Protein AF-A0A946SHV3-F1 (afdb_monomer)

Structure (mmCIF, N/CA/C/O backbone):
data_AF-A0A946SHV3-F1
#
_entry.id   AF-A0A946SHV3-F1
#
loop_
_atom_site.group_PDB
_atom_site.id
_atom_site.type_symbol
_atom_site.label_atom_id
_atom_site.label_alt_id
_atom_site.label_comp_id
_atom_site.label_asym_id
_atom_s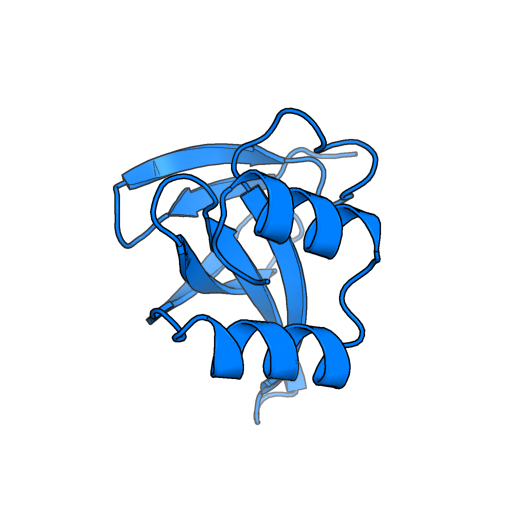ite.label_entity_id
_atom_site.label_seq_id
_atom_site.pdbx_PDB_ins_code
_atom_site.Cartn_x
_atom_site.Cartn_y
_atom_site.Cartn_z
_atom_site.occupancy
_atom_site.B_iso_or_equiv
_atom_site.auth_seq_id
_atom_site.auth_comp_id
_atom_site.auth_asym_id
_atom_site.auth_atom_id
_atom_site.pdbx_PDB_model_num
ATOM 1 N N . MET A 1 1 ? 13.963 12.464 6.882 1.00 58.88 1 MET A N 1
ATOM 2 C CA . MET A 1 1 ? 13.549 12.053 5.526 1.00 58.88 1 MET A CA 1
ATOM 3 C C . MET A 1 1 ? 12.514 13.047 5.033 1.00 58.88 1 MET A C 1
ATOM 5 O O . MET A 1 1 ? 11.847 13.647 5.866 1.00 58.88 1 MET A O 1
ATOM 9 N N . SER A 1 2 ? 12.433 13.297 3.727 1.00 73.44 2 SER A N 1
ATOM 10 C CA . SER A 1 2 ? 11.372 14.150 3.178 1.00 73.44 2 SER A CA 1
ATOM 11 C C . SER A 1 2 ? 10.062 13.367 3.171 1.00 73.44 2 SER A C 1
ATOM 13 O O . SER A 1 2 ? 10.052 12.218 2.737 1.00 73.44 2 SER A O 1
ATOM 15 N N . LEU A 1 3 ? 8.985 13.974 3.665 1.00 87.31 3 LEU A N 1
ATOM 16 C CA . LEU A 1 3 ? 7.652 13.378 3.629 1.00 87.31 3 LEU A CA 1
ATOM 17 C C . LEU A 1 3 ? 7.128 13.342 2.188 1.00 87.31 3 LEU A C 1
ATOM 19 O O . LEU A 1 3 ? 7.269 14.314 1.445 1.00 87.31 3 LEU A O 1
ATOM 23 N N . ILE A 1 4 ? 6.511 12.224 1.812 1.00 91.88 4 ILE A N 1
ATOM 24 C CA . ILE A 1 4 ? 5.862 12.016 0.517 1.00 91.88 4 ILE A CA 1
ATOM 25 C C . ILE A 1 4 ? 4.373 12.290 0.685 1.00 91.88 4 ILE A C 1
ATOM 27 O O . ILE A 1 4 ? 3.713 11.671 1.523 1.00 91.88 4 ILE A O 1
ATOM 31 N N . LYS A 1 5 ? 3.831 13.192 -0.134 1.00 92.94 5 LYS A N 1
ATOM 32 C CA . LYS A 1 5 ? 2.389 13.444 -0.187 1.00 92.94 5 LYS A CA 1
ATOM 33 C C . LYS A 1 5 ? 1.711 12.350 -0.994 1.00 92.94 5 LYS A C 1
ATOM 35 O O . LYS A 1 5 ? 2.045 12.118 -2.155 1.00 92.94 5 LYS A O 1
ATOM 40 N N . VAL A 1 6 ? 0.740 11.692 -0.378 1.00 94.69 6 VAL A N 1
ATOM 41 C CA . VAL A 1 6 ? -0.018 10.602 -0.987 1.00 94.69 6 VAL A CA 1
ATOM 42 C C . VAL A 1 6 ? -1.502 10.918 -0.981 1.00 94.69 6 VAL A C 1
ATOM 44 O O . VAL A 1 6 ? -2.003 11.580 -0.077 1.00 94.69 6 VAL A O 1
ATOM 47 N N . GLU A 1 7 ? -2.211 10.420 -1.985 1.00 96.00 7 GLU A N 1
ATOM 48 C CA . GLU A 1 7 ? -3.652 10.548 -2.128 1.00 96.00 7 GLU A CA 1
ATOM 49 C C . GLU A 1 7 ? -4.220 9.265 -2.728 1.00 96.00 7 GLU A C 1
ATOM 51 O O . GLU A 1 7 ? -3.770 8.769 -3.761 1.00 96.00 7 GLU A O 1
ATOM 56 N N . CYS A 1 8 ? -5.241 8.713 -2.086 1.00 96.94 8 CYS A N 1
ATOM 57 C CA . CYS A 1 8 ? -5.978 7.595 -2.639 1.00 96.94 8 CYS A CA 1
ATOM 58 C C . CYS A 1 8 ? -6.873 8.072 -3.788 1.00 96.94 8 CYS A C 1
ATOM 60 O O . CYS A 1 8 ? -7.874 8.744 -3.550 1.00 96.94 8 CYS A O 1
ATOM 62 N N . GLN A 1 9 ? -6.606 7.619 -5.012 1.00 97.25 9 GLN A N 1
ATOM 63 C CA . GLN A 1 9 ? -7.417 7.973 -6.184 1.00 97.25 9 GLN A CA 1
ATOM 64 C C . GLN A 1 9 ? -8.825 7.345 -6.164 1.00 97.25 9 GLN A C 1
ATOM 66 O O . GLN A 1 9 ? -9.672 7.701 -6.977 1.00 97.25 9 GLN A O 1
ATOM 71 N N . ALA A 1 10 ? -9.098 6.410 -5.244 1.00 96.25 10 ALA A N 1
ATOM 72 C CA . ALA A 1 10 ? -10.405 5.765 -5.109 1.00 96.25 10 ALA A CA 1
ATOM 73 C C . ALA A 1 10 ? -11.331 6.437 -4.078 1.00 96.25 10 ALA A C 1
ATOM 75 O O . ALA A 1 10 ? -12.546 6.401 -4.255 1.00 96.25 10 ALA A O 1
ATOM 76 N N . CYS A 1 11 ? -10.794 7.005 -2.990 1.00 96.56 11 CYS A N 1
ATOM 77 C CA . CYS A 1 11 ? -11.604 7.631 -1.932 1.00 96.56 11 CYS A CA 1
ATOM 78 C C . CYS A 1 11 ? -11.223 9.080 -1.596 1.00 96.56 11 CYS A C 1
ATOM 80 O O . CYS A 1 11 ? -11.887 9.685 -0.758 1.00 96.56 11 CYS A O 1
ATOM 82 N N . GLY A 1 12 ? -10.176 9.634 -2.214 1.00 96.38 12 GLY A N 1
ATOM 83 C CA . GLY A 1 12 ? -9.723 11.012 -2.007 1.00 96.38 12 GLY A CA 1
ATOM 84 C C . GLY A 1 12 ? -9.041 11.273 -0.662 1.00 96.38 12 GLY A C 1
ATOM 85 O O . GLY A 1 12 ? -8.775 12.423 -0.334 1.00 96.38 12 GLY A O 1
ATOM 86 N N . LEU A 1 13 ? -8.772 10.240 0.147 1.00 97.06 13 LEU A N 1
ATOM 87 C CA . LEU A 1 13 ? -8.016 10.415 1.386 1.00 97.06 13 LEU A CA 1
ATOM 88 C C . LEU A 1 13 ? -6.567 10.772 1.049 1.00 97.06 13 LEU A C 1
ATOM 90 O O . LEU A 1 13 ? -5.916 10.020 0.323 1.00 97.06 13 LEU A O 1
ATOM 94 N N . SER A 1 14 ? -6.055 11.847 1.638 1.00 96.00 14 SER A N 1
ATOM 95 C CA . SER A 1 14 ? -4.662 12.271 1.480 1.00 96.00 14 SER A CA 1
ATOM 96 C C . SER A 1 14 ? -3.905 12.180 2.804 1.00 96.00 14 SER A C 1
ATOM 98 O O . SER A 1 14 ? -4.494 12.308 3.879 1.00 96.00 14 SER A O 1
ATOM 100 N N . ALA A 1 15 ? -2.601 11.932 2.732 1.00 94.50 15 ALA A N 1
ATOM 101 C CA . ALA A 1 15 ? -1.709 11.872 3.884 1.00 94.50 15 ALA A CA 1
ATOM 102 C C . ALA A 1 15 ? -0.275 12.249 3.489 1.00 94.50 15 ALA A C 1
ATOM 104 O O . ALA A 1 15 ? 0.056 12.360 2.308 1.00 94.50 15 ALA A O 1
ATOM 105 N N . GLU A 1 16 ? 0.580 12.406 4.491 1.00 93.94 16 GLU A N 1
ATOM 106 C CA . GLU A 1 16 ? 2.028 12.486 4.328 1.00 93.94 16 GLU A CA 1
ATOM 107 C C . GLU A 1 16 ? 2.655 11.251 4.979 1.00 93.94 16 GLU A C 1
ATOM 109 O O . GLU A 1 16 ? 2.265 10.884 6.089 1.00 93.94 16 GLU A O 1
ATOM 114 N N . ILE A 1 17 ? 3.571 10.584 4.2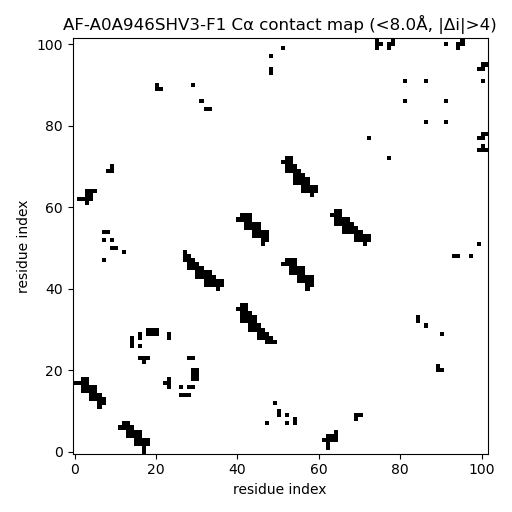71 1.00 93.00 17 ILE A N 1
ATOM 115 C CA . ILE A 1 17 ? 4.240 9.363 4.744 1.00 93.00 17 ILE A CA 1
ATOM 116 C C . ILE A 1 17 ? 5.757 9.472 4.606 1.00 93.00 17 ILE A C 1
ATOM 118 O O . ILE A 1 17 ? 6.269 10.150 3.715 1.00 93.00 17 ILE A O 1
ATOM 122 N N . GLU A 1 18 ? 6.482 8.752 5.451 1.00 91.56 18 GLU A N 1
ATOM 123 C CA . GLU A 1 18 ? 7.938 8.613 5.387 1.00 91.56 18 GLU A CA 1
ATOM 124 C C . GLU A 1 18 ? 8.396 7.557 4.371 1.00 91.56 18 GLU A C 1
ATOM 126 O O . GLU A 1 18 ? 9.593 7.435 4.106 1.00 91.56 18 GLU A O 1
ATOM 131 N N . ASN A 1 19 ? 7.455 6.803 3.787 1.00 88.62 19 ASN A N 1
ATOM 132 C CA . ASN A 1 19 ? 7.736 5.624 2.965 1.00 88.62 19 ASN A CA 1
ATOM 133 C C . ASN A 1 19 ? 8.577 4.594 3.735 1.00 88.62 19 ASN A C 1
ATOM 135 O O . ASN A 1 19 ? 9.489 3.952 3.213 1.00 88.62 19 ASN A O 1
ATOM 139 N N . ASN A 1 20 ? 8.258 4.452 5.017 1.00 89.19 20 ASN A N 1
ATOM 140 C CA . ASN A 1 20 ? 8.844 3.473 5.903 1.00 89.19 20 ASN A CA 1
ATOM 141 C C . ASN A 1 20 ? 7.739 2.959 6.818 1.00 89.19 20 ASN A C 1
ATOM 143 O O . ASN A 1 20 ? 7.276 3.662 7.709 1.00 89.19 20 ASN A O 1
ATOM 147 N N . ILE A 1 21 ? 7.348 1.699 6.627 1.00 87.25 21 ILE A N 1
ATOM 148 C CA . ILE A 1 21 ? 6.237 1.084 7.362 1.00 87.25 21 ILE A CA 1
ATOM 149 C C . ILE A 1 21 ? 6.399 1.135 8.890 1.00 87.25 21 ILE A C 1
ATOM 151 O O . ILE A 1 21 ? 5.396 1.124 9.601 1.00 87.25 21 ILE A O 1
ATOM 155 N N . GLU A 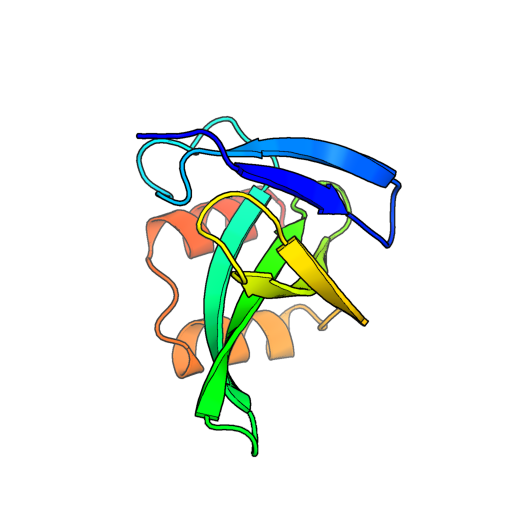1 22 ? 7.633 1.181 9.398 1.00 90.06 22 GLU A N 1
ATOM 156 C CA . GLU A 1 22 ? 7.919 1.268 10.835 1.00 90.06 22 GLU A CA 1
ATOM 157 C C . GLU A 1 22 ? 7.707 2.678 11.394 1.00 90.06 22 GLU A C 1
ATOM 159 O O . GLU A 1 22 ? 7.385 2.823 12.571 1.00 90.06 22 GLU A O 1
ATOM 164 N N . LEU A 1 23 ? 7.851 3.704 10.552 1.00 89.88 23 LEU A N 1
ATOM 165 C CA . LEU A 1 23 ? 7.601 5.107 10.895 1.00 89.88 23 LEU A CA 1
ATOM 166 C C . LEU A 1 23 ? 6.149 5.506 10.576 1.00 89.88 23 LEU A C 1
ATOM 168 O O . LEU A 1 23 ? 5.556 6.322 11.271 1.00 89.88 23 LEU A O 1
ATOM 172 N N . ASP A 1 24 ? 5.528 4.843 9.597 1.00 89.94 24 ASP A N 1
ATOM 173 C CA . ASP A 1 24 ? 4.180 5.1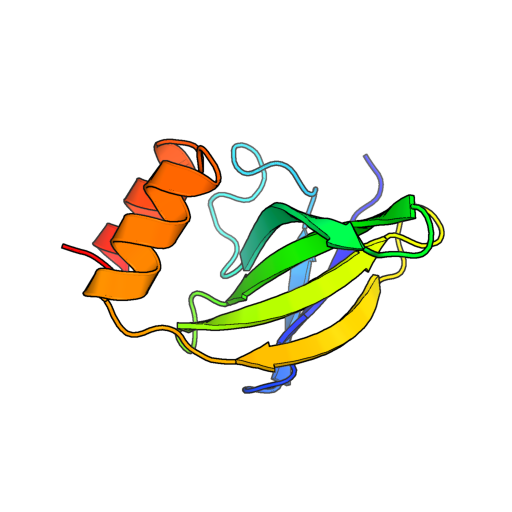22 9.092 1.00 89.94 24 ASP A CA 1
ATOM 174 C C . ASP A 1 24 ? 3.074 4.291 9.786 1.00 89.94 24 ASP A C 1
ATOM 176 O O . ASP A 1 24 ? 2.016 4.010 9.204 1.00 89.94 24 ASP A O 1
ATOM 180 N N . LEU A 1 25 ? 3.291 3.854 11.032 1.00 86.69 25 LEU A N 1
ATOM 181 C CA . LEU A 1 25 ? 2.379 2.948 11.749 1.00 86.69 25 LEU A CA 1
ATOM 182 C C . LEU A 1 25 ? 0.970 3.527 11.929 1.00 86.69 25 LEU A C 1
ATOM 184 O O . LEU A 1 25 ? -0.003 2.805 11.716 1.00 86.69 25 LEU A O 1
ATOM 188 N N . GLU A 1 26 ? 0.861 4.815 12.251 1.00 88.56 26 GLU A N 1
ATOM 189 C CA . GLU A 1 26 ? -0.421 5.495 12.496 1.00 88.56 26 GLU A CA 1
ATOM 190 C C . GLU A 1 26 ? -1.126 5.949 11.212 1.00 88.56 26 GLU A C 1
ATOM 192 O O . GLU A 1 26 ? -2.297 6.328 11.232 1.00 88.56 26 GLU A O 1
ATOM 197 N N . THR A 1 27 ? -0.441 5.892 10.068 1.00 92.81 27 THR A N 1
ATOM 198 C CA . THR A 1 27 ? -1.018 6.336 8.799 1.00 92.81 27 THR A CA 1
ATOM 199 C C . THR A 1 27 ? -1.978 5.284 8.236 1.00 92.81 27 THR A C 1
ATOM 201 O O . THR A 1 27 ? -1.796 4.074 8.409 1.00 92.81 27 THR A O 1
ATOM 204 N N . ASN A 1 28 ? -2.980 5.728 7.476 1.00 94.81 28 ASN A N 1
ATOM 205 C CA . ASN A 1 28 ? -3.871 4.837 6.723 1.00 94.81 28 ASN A CA 1
ATOM 206 C C . ASN A 1 28 ? -3.263 4.370 5.391 1.00 94.81 28 ASN A C 1
ATOM 208 O O . ASN A 1 28 ? -3.984 3.863 4.530 1.00 94.81 28 ASN A O 1
ATOM 212 N N . PHE A 1 29 ? -1.956 4.542 5.208 1.00 95.12 29 PHE A N 1
ATOM 213 C CA . PHE A 1 29 ? -1.259 4.180 3.989 1.00 95.12 29 PHE A CA 1
ATOM 214 C C . PHE A 1 29 ? -0.060 3.289 4.289 1.00 95.12 29 PHE A C 1
ATOM 216 O O . PHE A 1 29 ? 0.494 3.270 5.386 1.00 95.12 29 PHE A O 1
ATOM 223 N N . PHE A 1 30 ? 0.332 2.517 3.289 1.00 94.56 30 PHE A N 1
ATOM 224 C CA . PHE A 1 30 ? 1.697 2.036 3.180 1.00 94.56 30 PHE A CA 1
ATOM 225 C C . PHE A 1 30 ? 2.049 1.887 1.711 1.00 94.56 30 PHE A C 1
ATOM 227 O O . PHE A 1 30 ? 1.172 1.668 0.873 1.00 94.56 30 PHE A O 1
ATOM 234 N N . MET A 1 31 ? 3.334 1.989 1.408 1.00 93.19 31 MET A N 1
ATOM 235 C CA . MET A 1 31 ? 3.849 1.819 0.061 1.00 93.19 31 MET A CA 1
ATOM 236 C C . MET A 1 31 ? 4.812 0.634 0.027 1.00 93.19 31 MET A C 1
ATOM 238 O O . MET A 1 31 ? 5.564 0.402 0.974 1.00 93.19 31 MET A O 1
ATOM 242 N N . TRP A 1 32 ? 4.746 -0.164 -1.036 1.00 94.12 32 TRP A N 1
ATOM 243 C CA . TRP A 1 32 ? 5.620 -1.322 -1.212 1.00 94.12 32 TRP A CA 1
ATOM 244 C C . TRP A 1 32 ? 5.936 -1.569 -2.684 1.00 94.12 32 TRP A C 1
ATOM 246 O O . TRP A 1 32 ? 5.103 -1.292 -3.545 1.00 94.12 32 TRP A O 1
ATOM 256 N N . SER A 1 33 ? 7.119 -2.108 -2.978 1.00 91.81 33 SER A N 1
ATOM 257 C CA . SER A 1 33 ? 7.522 -2.415 -4.354 1.00 91.81 33 SER A CA 1
ATOM 258 C C . SER A 1 33 ? 6.589 -3.458 -4.977 1.00 91.81 33 SER A C 1
ATOM 260 O O . SER A 1 33 ? 6.280 -4.485 -4.366 1.00 91.81 33 SER A O 1
ATOM 262 N N . SER A 1 34 ? 6.099 -3.180 -6.189 1.00 90.25 34 SER A N 1
ATOM 263 C CA . SER A 1 34 ? 5.185 -4.063 -6.917 1.00 90.25 34 SER A CA 1
ATOM 264 C C . SER A 1 34 ? 5.898 -4.761 -8.070 1.00 90.25 34 SER A C 1
ATOM 266 O O . SER A 1 34 ? 5.971 -5.990 -8.106 1.00 90.25 34 SER A O 1
ATOM 268 N N . HIS A 1 35 ? 6.408 -4.004 -9.035 1.00 90.56 35 HIS A N 1
ATOM 269 C CA . HIS A 1 35 ? 7.120 -4.532 -10.198 1.00 90.56 35 HIS A CA 1
ATOM 270 C C . HIS A 1 35 ? 7.917 -3.420 -10.875 1.00 90.56 35 HIS A C 1
ATOM 272 O O . HIS A 1 35 ? 7.685 -2.241 -10.628 1.00 90.56 35 HIS A O 1
ATOM 278 N N . THR A 1 36 ? 8.823 -3.801 -11.766 1.00 90.06 36 THR A N 1
ATOM 279 C CA . THR A 1 36 ? 9.443 -2.876 -12.714 1.00 90.06 36 THR A CA 1
ATOM 280 C C . THR A 1 36 ? 8.637 -2.904 -14.007 1.00 90.06 36 THR A C 1
ATOM 282 O O . THR A 1 36 ? 8.319 -3.988 -14.504 1.00 90.06 36 THR A O 1
ATOM 285 N N . ASP A 1 37 ? 8.263 -1.739 -14.531 1.00 85.88 37 ASP A N 1
ATOM 286 C CA . ASP A 1 37 ? 7.551 -1.659 -15.805 1.00 85.88 37 ASP A CA 1
ATOM 287 C C . ASP A 1 37 ? 8.486 -1.904 -17.008 1.00 85.88 37 ASP A C 1
ATOM 289 O O . ASP A 1 37 ? 9.699 -2.079 -16.872 1.00 85.88 37 ASP A O 1
ATOM 293 N N . TYR A 1 38 ? 7.925 -1.911 -18.220 1.00 86.31 38 TYR A N 1
ATOM 294 C CA . TYR A 1 38 ? 8.691 -2.135 -19.453 1.00 86.31 38 TYR A CA 1
ATOM 295 C C . TYR A 1 38 ? 9.713 -1.025 -19.759 1.00 86.31 38 TYR A C 1
ATOM 297 O O . TYR A 1 38 ? 10.593 -1.227 -20.593 1.00 86.31 38 TYR A O 1
ATOM 305 N N . SER A 1 39 ? 9.591 0.144 -19.120 1.00 86.12 39 SER A N 1
ATOM 306 C CA . SER A 1 39 ? 10.534 1.257 -19.252 1.00 86.12 39 SER A CA 1
ATOM 307 C C . SER A 1 39 ? 11.721 1.143 -18.290 1.00 86.12 39 SER A C 1
ATOM 309 O O . SER A 1 39 ? 12.682 1.897 -18.419 1.00 86.12 39 SER A O 1
ATOM 311 N N . GLY A 1 40 ? 11.677 0.191 -17.350 1.00 85.12 40 GLY A N 1
ATOM 312 C CA . GLY A 1 40 ? 12.660 0.060 -16.277 1.00 85.12 40 GLY A CA 1
ATOM 313 C C . GLY A 1 40 ? 12.314 0.863 -15.019 1.00 85.12 40 GLY A C 1
ATOM 314 O O . GLY A 1 40 ? 13.123 0.901 -14.096 1.00 85.12 40 GLY A O 1
ATOM 315 N N . SER A 1 41 ? 11.133 1.485 -14.955 1.00 87.56 41 SER A N 1
ATOM 316 C CA . SER A 1 41 ? 10.700 2.283 -13.805 1.00 87.56 41 SER A CA 1
ATOM 317 C C . SER A 1 41 ? 10.141 1.389 -12.701 1.00 87.56 41 SER A C 1
ATOM 319 O O . SER A 1 41 ? 9.379 0.456 -12.971 1.00 87.56 41 SER A O 1
ATOM 321 N N . GLU A 1 42 ? 10.497 1.668 -11.446 1.00 91.69 42 GLU A N 1
ATOM 322 C CA . GLU A 1 42 ? 9.933 0.952 -10.302 1.00 91.69 42 GLU A CA 1
ATOM 323 C C . GLU A 1 42 ? 8.510 1.441 -10.013 1.00 91.69 42 GLU A C 1
ATOM 325 O O . GLU A 1 42 ? 8.276 2.601 -9.666 1.00 91.69 42 GLU A O 1
ATOM 330 N N . VAL A 1 43 ? 7.552 0.527 -10.154 1.00 93.25 43 VAL A N 1
ATOM 331 C CA . VAL A 1 43 ? 6.156 0.746 -9.796 1.00 93.25 43 VAL A CA 1
ATOM 332 C C . VAL A 1 43 ? 5.944 0.283 -8.364 1.00 93.25 43 VAL A C 1
ATOM 334 O O . VAL A 1 43 ? 6.108 -0.894 -8.020 1.00 93.25 43 VAL A O 1
ATOM 337 N N . MET A 1 44 ? 5.497 1.216 -7.539 1.00 94.38 44 MET A N 1
ATOM 338 C CA . MET A 1 44 ? 5.115 0.997 -6.157 1.00 94.38 44 MET A CA 1
ATOM 339 C C . MET A 1 44 ? 3.603 0.780 -6.058 1.00 94.38 44 MET A C 1
ATOM 341 O O . MET A 1 44 ? 2.805 1.380 -6.777 1.00 94.38 44 MET A O 1
ATOM 345 N N . ALA A 1 45 ? 3.196 -0.081 -5.136 1.00 95.38 45 ALA A N 1
ATOM 346 C CA . ALA A 1 45 ? 1.822 -0.224 -4.692 1.00 95.38 45 ALA A CA 1
ATOM 347 C C . ALA A 1 45 ? 1.613 0.623 -3.434 1.00 95.38 45 ALA A C 1
ATOM 349 O O . ALA A 1 45 ? 2.099 0.272 -2.359 1.00 95.38 45 ALA A O 1
ATOM 350 N N . LEU A 1 46 ? 0.874 1.721 -3.568 1.00 96.25 46 LEU A N 1
ATOM 351 C CA . LEU A 1 46 ? 0.374 2.522 -2.457 1.00 96.25 46 LEU A CA 1
ATOM 352 C C . LEU A 1 46 ? -0.987 1.969 -2.017 1.00 96.25 46 LEU A C 1
ATOM 354 O O . LEU A 1 46 ? -2.008 2.164 -2.686 1.00 96.25 46 LEU A O 1
ATOM 358 N N . PHE A 1 47 ? -1.009 1.274 -0.887 1.00 96.56 47 PHE A N 1
ATOM 359 C CA . PHE A 1 47 ? -2.224 0.703 -0.320 1.00 96.56 47 PHE A CA 1
ATOM 360 C C . PHE A 1 47 ? -2.942 1.722 0.569 1.00 96.56 47 PHE A C 1
ATOM 362 O O . PHE A 1 47 ? -2.322 2.332 1.437 1.00 96.56 47 PHE A O 1
ATOM 369 N N . CYS A 1 48 ? -4.257 1.870 0.396 1.00 97.06 48 CYS A N 1
ATOM 370 C CA . CYS A 1 48 ? -5.108 2.699 1.247 1.00 97.06 48 CYS A CA 1
ATOM 371 C C . CYS A 1 48 ? -5.934 1.827 2.200 1.00 97.06 48 CYS A C 1
ATOM 373 O O . CYS A 1 48 ? -6.894 1.177 1.787 1.00 97.06 48 CYS A O 1
ATOM 375 N N . LEU A 1 49 ? -5.611 1.857 3.492 1.00 95.19 49 LEU A N 1
ATOM 376 C CA . LEU A 1 49 ? -6.317 1.108 4.537 1.00 95.19 49 LEU A CA 1
ATOM 377 C C . LEU A 1 49 ? -7.728 1.646 4.812 1.00 95.19 49 LEU A C 1
ATOM 379 O O . LEU A 1 49 ? -8.550 0.935 5.380 1.00 95.19 49 LEU A O 1
ATOM 383 N N . SER A 1 50 ? -8.050 2.865 4.376 1.00 95.31 50 SER A N 1
ATOM 384 C CA . SER A 1 50 ? -9.396 3.422 4.545 1.00 95.31 50 SER A CA 1
ATOM 385 C C . SER A 1 50 ? -10.432 2.781 3.617 1.00 95.31 50 SER A C 1
ATOM 387 O O . SER A 1 50 ? -11.592 2.668 4.005 1.00 95.31 50 SER A O 1
ATOM 389 N N . CYS A 1 51 ? -10.041 2.364 2.407 1.00 94.94 51 CYS A N 1
ATOM 390 C CA . CYS A 1 51 ? -10.987 1.836 1.417 1.00 94.94 51 CYS A CA 1
ATOM 391 C C . CYS A 1 51 ? -10.550 0.524 0.742 1.00 94.94 51 CYS A C 1
ATOM 393 O O . CYS A 1 51 ? -11.312 -0.027 -0.059 1.00 94.94 51 CYS A O 1
ATOM 395 N N . GLY A 1 52 ? -9.343 0.032 1.027 1.00 94.69 52 GLY A N 1
ATOM 396 C CA . GLY A 1 52 ? -8.799 -1.223 0.506 1.00 94.69 52 GLY A CA 1
ATOM 397 C C . GLY A 1 52 ? -8.274 -1.149 -0.926 1.00 94.69 52 GLY A C 1
ATOM 398 O O . GLY A 1 52 ? -8.068 -2.185 -1.551 1.00 94.69 52 GLY A O 1
ATOM 399 N N . SER A 1 53 ? -8.110 0.051 -1.490 1.00 96.38 53 SER A N 1
ATOM 400 C CA . SER A 1 53 ? -7.563 0.214 -2.840 1.00 96.38 53 SER A CA 1
ATOM 401 C C . SER A 1 53 ? -6.042 0.159 -2.857 1.00 96.38 53 SER A C 1
ATOM 403 O O . SER A 1 53 ? -5.388 0.758 -2.000 1.00 96.38 53 SER A O 1
ATOM 405 N N . ILE A 1 54 ? -5.497 -0.418 -3.919 1.00 96.88 54 ILE A N 1
ATOM 406 C CA . ILE A 1 54 ? -4.105 -0.273 -4.321 1.00 96.88 54 ILE A CA 1
ATOM 407 C C . ILE A 1 54 ? -4.033 0.791 -5.412 1.00 96.88 54 ILE A C 1
ATOM 409 O O . ILE A 1 54 ? -4.738 0.715 -6.417 1.00 96.88 54 ILE A O 1
ATOM 413 N N . ASN A 1 55 ? -3.159 1.769 -5.219 1.00 97.00 55 ASN A N 1
ATOM 414 C CA . ASN A 1 55 ? -2.813 2.777 -6.208 1.00 97.00 55 ASN A CA 1
ATOM 415 C C . ASN A 1 55 ? -1.423 2.417 -6.740 1.00 97.00 55 ASN A C 1
ATOM 417 O O . ASN A 1 55 ? -0.457 2.398 -5.979 1.00 97.00 55 ASN A O 1
ATOM 421 N N . ALA A 1 56 ? -1.321 2.077 -8.022 1.00 95.25 56 ALA A N 1
ATOM 422 C CA . ALA A 1 56 ? -0.032 1.880 -8.673 1.00 95.25 56 ALA A CA 1
ATOM 423 C C . ALA A 1 56 ? 0.583 3.250 -8.965 1.00 95.25 56 ALA A C 1
ATOM 425 O O . ALA A 1 56 ? -0.043 4.073 -9.639 1.00 95.25 56 ALA A O 1
ATOM 426 N N . VAL A 1 57 ? 1.785 3.493 -8.451 1.00 94.94 57 VAL A N 1
ATOM 427 C CA . VAL A 1 57 ? 2.468 4.787 -8.541 1.00 94.94 57 VAL A CA 1
ATOM 428 C C . VAL A 1 57 ? 3.935 4.610 -8.925 1.00 94.94 57 VAL A C 1
ATOM 430 O O . VAL A 1 57 ? 4.532 3.582 -8.622 1.00 94.94 57 VAL A O 1
ATOM 433 N N . ILE A 1 58 ? 4.524 5.614 -9.568 1.00 93.00 58 ILE A N 1
ATOM 434 C CA . ILE A 1 58 ? 5.977 5.727 -9.775 1.00 93.00 58 ILE A CA 1
ATOM 435 C C . ILE A 1 58 ? 6.484 6.902 -8.945 1.00 93.00 58 ILE A C 1
ATOM 437 O O . ILE A 1 58 ? 5.857 7.964 -8.932 1.00 93.00 58 ILE A O 1
ATOM 441 N N . LEU A 1 59 ? 7.613 6.708 -8.266 1.00 87.62 59 LEU A N 1
ATOM 442 C CA . LEU A 1 59 ? 8.315 7.765 -7.545 1.00 87.62 59 LEU A CA 1
ATOM 443 C C . LEU A 1 59 ? 9.293 8.453 -8.511 1.00 87.62 59 LEU A C 1
ATOM 445 O O . LEU A 1 59 ? 10.343 7.899 -8.815 1.00 87.62 59 LEU A O 1
ATOM 449 N N . ASP A 1 60 ? 8.926 9.628 -9.026 1.00 76.12 60 ASP A N 1
ATOM 450 C CA . ASP A 1 60 ? 9.658 10.305 -10.117 1.00 76.12 60 ASP A CA 1
ATOM 451 C C . ASP A 1 60 ? 10.882 11.088 -9.594 1.00 76.12 60 ASP A C 1
ATOM 453 O O . ASP A 1 60 ? 11.993 10.983 -10.108 1.00 76.12 60 ASP A O 1
ATOM 457 N N . SER A 1 61 ? 10.704 11.830 -8.497 1.00 67.38 61 SER A N 1
ATOM 458 C CA . SER A 1 61 ? 11.673 12.828 -8.000 1.00 67.38 61 SER A CA 1
ATOM 459 C C . SER A 1 61 ? 11.883 12.782 -6.476 1.00 67.38 61 SER A C 1
ATOM 461 O O . SER A 1 61 ? 12.333 13.746 -5.858 1.00 67.38 61 SER A O 1
ATOM 463 N N . GLY A 1 62 ? 11.568 11.648 -5.845 1.00 65.62 62 GLY A N 1
ATOM 464 C CA . GLY A 1 62 ? 11.801 11.389 -4.416 1.00 65.62 62 GLY A CA 1
ATOM 465 C C . GLY A 1 62 ? 10.715 11.899 -3.461 1.00 65.62 62 GLY A C 1
ATOM 466 O O . GLY A 1 62 ? 10.670 11.443 -2.322 1.00 65.62 62 GLY A O 1
ATOM 467 N N . VAL A 1 63 ? 9.821 12.782 -3.915 1.00 74.62 63 VAL A N 1
ATOM 468 C CA . VAL A 1 63 ? 8.660 13.268 -3.136 1.00 74.62 63 VAL A CA 1
ATOM 469 C C . VAL A 1 63 ? 7.348 13.295 -3.920 1.00 74.62 63 VAL A C 1
ATOM 471 O O . VAL A 1 63 ? 6.286 13.249 -3.301 1.00 74.62 63 VAL A O 1
ATOM 474 N N . ASP A 1 64 ? 7.406 13.318 -5.255 1.00 85.31 64 ASP A N 1
ATOM 475 C CA . ASP A 1 64 ? 6.216 13.349 -6.104 1.00 85.31 64 ASP A CA 1
ATOM 476 C C . ASP A 1 64 ? 5.870 11.954 -6.633 1.00 85.31 64 ASP A C 1
ATOM 478 O O . ASP A 1 64 ? 6.730 11.207 -7.117 1.00 85.31 64 ASP A O 1
ATOM 482 N N . LEU A 1 65 ? 4.581 11.617 -6.551 1.00 90.88 65 LEU A N 1
ATOM 483 C CA . LEU A 1 65 ? 4.028 10.364 -7.049 1.00 90.88 65 LEU A CA 1
ATOM 484 C C . LEU A 1 65 ? 3.294 10.576 -8.368 1.00 90.88 65 LEU A C 1
ATOM 486 O O . LEU A 1 65 ? 2.340 11.350 -8.457 1.00 90.88 65 LEU A O 1
ATOM 490 N N . LYS A 1 66 ? 3.677 9.797 -9.378 1.00 93.19 66 LYS A N 1
ATOM 491 C CA . LYS A 1 66 ? 2.921 9.661 -10.619 1.00 93.19 66 LYS A CA 1
ATOM 492 C C . LYS A 1 66 ? 1.953 8.490 -10.498 1.00 93.19 66 LYS A C 1
ATOM 494 O O . LYS A 1 66 ? 2.375 7.336 -10.511 1.00 93.19 66 LYS A O 1
ATOM 499 N N . TYR A 1 67 ? 0.660 8.781 -10.411 1.00 93.62 67 TYR A N 1
ATOM 500 C CA . TYR A 1 67 ? -0.392 7.765 -10.355 1.00 93.62 67 TYR A CA 1
ATOM 501 C C . TYR A 1 67 ? -0.634 7.157 -11.735 1.00 93.62 67 TYR A C 1
ATOM 503 O O . TYR A 1 67 ? -0.821 7.873 -12.716 1.00 93.62 67 TYR A O 1
ATOM 511 N N . ILE A 1 68 ? -0.631 5.827 -11.801 1.00 93.12 68 ILE A N 1
ATOM 512 C CA . ILE A 1 68 ? -0.885 5.073 -13.031 1.00 93.12 68 ILE A CA 1
ATOM 513 C C . ILE A 1 68 ? -2.343 4.620 -13.059 1.00 93.12 68 ILE A C 1
ATOM 515 O O . ILE A 1 68 ? -3.069 4.911 -14.005 1.00 93.12 68 ILE A O 1
ATOM 519 N N . LEU A 1 69 ? -2.766 3.885 -12.026 1.00 94.31 69 LEU A N 1
ATOM 520 C CA . LEU A 1 69 ? -4.121 3.351 -11.908 1.00 94.31 69 LEU A CA 1
ATOM 521 C C . LEU A 1 69 ? -4.451 2.986 -10.456 1.00 94.31 69 LEU A C 1
ATOM 523 O O . LEU A 1 69 ? -3.555 2.712 -9.655 1.00 94.31 69 LEU A O 1
ATOM 527 N N . ALA A 1 70 ? -5.742 2.928 -10.136 1.00 95.62 70 ALA A N 1
ATOM 528 C CA . ALA A 1 70 ? -6.247 2.449 -8.854 1.00 95.62 70 ALA A CA 1
ATOM 529 C C . ALA A 1 70 ? -7.145 1.225 -9.051 1.00 95.62 70 ALA A C 1
ATOM 531 O O . ALA A 1 70 ? -7.965 1.183 -9.966 1.00 95.62 70 ALA A O 1
ATOM 532 N N . TYR A 1 71 ? -6.982 0.222 -8.193 1.00 94.75 71 TYR A N 1
ATOM 533 C CA . TYR A 1 71 ? -7.703 -1.046 -8.263 1.00 94.75 71 TYR A CA 1
ATOM 534 C C . TYR A 1 71 ? -7.899 -1.643 -6.868 1.00 94.75 71 TYR A C 1
ATOM 536 O O . TYR A 1 71 ? -7.320 -1.177 -5.887 1.00 94.75 71 TYR A O 1
ATOM 544 N N . LYS A 1 72 ? -8.739 -2.673 -6.764 1.00 95.06 72 LYS A N 1
ATOM 545 C CA . LYS A 1 72 ? -8.913 -3.469 -5.546 1.00 95.06 72 LYS A CA 1
ATOM 546 C C . LYS A 1 72 ? -8.658 -4.929 -5.875 1.00 95.06 72 LYS A C 1
ATOM 548 O O . LYS A 1 72 ? -9.050 -5.390 -6.942 1.00 95.06 72 LYS A O 1
ATOM 553 N N . LEU A 1 73 ? -8.016 -5.623 -4.948 1.00 92.19 73 LEU A N 1
ATOM 554 C CA . LEU A 1 73 ? -7.915 -7.075 -4.955 1.00 92.19 73 LEU A CA 1
ATOM 555 C C . LEU A 1 73 ? -8.920 -7.625 -3.949 1.00 92.19 73 LEU A C 1
ATOM 557 O O . LEU A 1 73 ? -9.224 -6.960 -2.953 1.00 92.19 73 LEU A O 1
ATOM 561 N N . ASP A 1 74 ? -9.437 -8.823 -4.204 1.00 92.88 74 ASP A N 1
ATOM 562 C CA . ASP A 1 74 ? -10.173 -9.536 -3.170 1.00 92.88 74 ASP A CA 1
ATOM 563 C C . ASP A 1 74 ? -9.224 -9.989 -2.042 1.00 92.88 74 ASP A C 1
ATOM 565 O O . ASP A 1 74 ? -7.999 -9.890 -2.150 1.00 92.88 74 ASP A O 1
ATOM 569 N N . GLY A 1 75 ? -9.774 -10.448 -0.916 1.00 91.81 75 GLY A N 1
ATOM 570 C CA . GLY A 1 75 ? -8.951 -10.790 0.247 1.00 91.81 75 GLY A CA 1
ATOM 571 C C . GLY A 1 75 ? -7.988 -11.962 0.011 1.00 91.81 75 GLY A C 1
ATOM 572 O O . GLY A 1 75 ? -6.918 -11.999 0.620 1.00 91.81 75 GLY A O 1
ATOM 573 N N . SER A 1 76 ? -8.337 -12.908 -0.867 1.00 94.06 76 SER A N 1
ATOM 574 C CA . SER A 1 76 ? -7.472 -14.034 -1.246 1.00 94.06 76 SER A CA 1
ATOM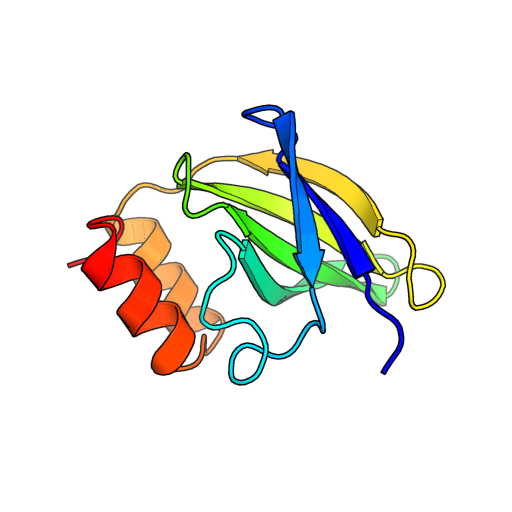 575 C C . SER A 1 76 ? -6.324 -13.580 -2.141 1.00 94.06 76 SER A C 1
ATOM 577 O O . SER A 1 76 ? -5.165 -13.865 -1.837 1.00 94.06 76 SER A O 1
ATOM 579 N N . ASP A 1 77 ? -6.638 -12.815 -3.181 1.00 95.00 77 ASP A N 1
ATOM 580 C CA . ASP A 1 77 ? -5.687 -12.255 -4.131 1.00 95.00 77 ASP A CA 1
ATOM 581 C C . ASP A 1 77 ? -4.738 -11.286 -3.431 1.00 95.00 77 ASP A C 1
ATOM 583 O O . ASP A 1 77 ? -3.533 -11.309 -3.669 1.00 95.00 77 ASP A O 1
ATOM 587 N N . LEU A 1 78 ? -5.242 -10.470 -2.501 1.00 95.06 78 LEU A N 1
ATOM 588 C CA . LEU A 1 78 ? -4.416 -9.566 -1.708 1.00 95.06 78 LEU A CA 1
ATOM 589 C C . LEU A 1 78 ? -3.465 -10.327 -0.779 1.00 95.06 78 LEU A C 1
ATOM 591 O O . LEU A 1 78 ? -2.304 -9.937 -0.624 1.00 95.06 78 LEU A O 1
ATOM 595 N N . ALA A 1 79 ? -3.930 -11.416 -0.162 1.00 94.62 79 ALA A N 1
ATOM 596 C CA . ALA A 1 79 ? -3.084 -12.265 0.668 1.00 94.62 79 ALA A CA 1
ATOM 597 C C . ALA A 1 79 ? -1.980 -12.935 -0.165 1.00 94.62 79 ALA A C 1
ATOM 599 O O . ALA A 1 79 ? -0.820 -12.943 0.254 1.00 94.62 79 ALA A O 1
ATOM 600 N N . GLN A 1 80 ? -2.318 -13.434 -1.357 1.00 95.12 80 GLN A N 1
ATOM 601 C CA . GLN A 1 80 ? -1.352 -14.004 -2.292 1.00 95.12 80 GLN A CA 1
ATOM 602 C C . GLN A 1 80 ? -0.352 -12.949 -2.783 1.00 95.12 80 GLN A C 1
ATOM 604 O O . GLN A 1 80 ? 0.857 -13.165 -2.693 1.00 95.12 80 GLN A O 1
ATOM 609 N N . TRP A 1 81 ? -0.831 -11.775 -3.195 1.00 94.62 81 TRP A N 1
ATOM 610 C CA . TRP A 1 81 ? 0.003 -10.648 -3.606 1.00 94.62 81 TRP A CA 1
ATOM 611 C C . TRP A 1 81 ? 1.007 -10.263 -2.513 1.00 94.62 81 TRP A C 1
ATOM 613 O O . TRP A 1 81 ? 2.191 -10.066 -2.784 1.00 94.62 81 TRP A O 1
ATOM 623 N N . CYS A 1 82 ? 0.572 -10.245 -1.248 1.00 94.19 82 CYS A N 1
ATOM 624 C CA . CYS A 1 82 ? 1.449 -9.978 -0.111 1.00 94.19 82 CYS A CA 1
ATOM 625 C C . CYS A 1 82 ? 2.594 -10.998 0.022 1.00 94.19 82 CYS A C 1
ATOM 627 O O . CYS A 1 82 ? 3.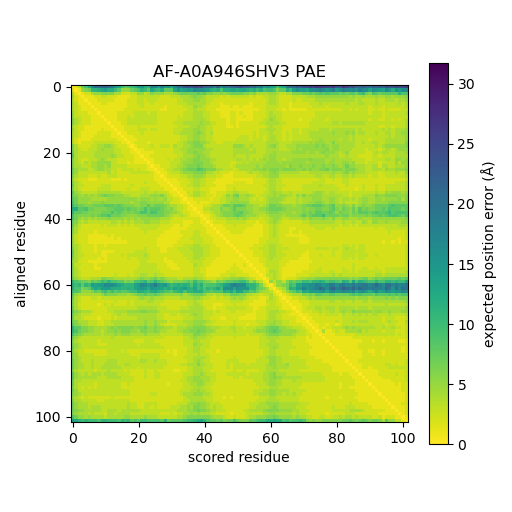698 -10.631 0.428 1.00 94.19 82 CYS A O 1
ATOM 629 N N . VAL A 1 83 ? 2.345 -12.273 -0.295 1.00 94.25 83 VAL A N 1
ATOM 630 C CA . VAL A 1 83 ? 3.372 -13.327 -0.293 1.00 94.25 83 VAL A CA 1
ATOM 631 C C . VAL A 1 83 ? 4.322 -13.149 -1.475 1.00 94.25 83 VAL A C 1
ATOM 633 O O . VAL A 1 83 ? 5.536 -13.116 -1.279 1.00 94.25 83 VAL A O 1
ATOM 636 N N . GLU A 1 84 ? 3.783 -12.974 -2.681 1.00 93.88 84 GLU A N 1
ATOM 637 C CA . GLU A 1 84 ? 4.562 -12.829 -3.916 1.00 93.88 84 GLU A CA 1
ATOM 638 C C . GLU A 1 84 ? 5.487 -11.611 -3.880 1.00 93.88 84 GLU A C 1
ATOM 640 O O . GLU A 1 84 ? 6.657 -11.698 -4.257 1.00 93.88 84 GLU A O 1
ATOM 645 N N . LYS A 1 85 ? 4.985 -10.480 -3.374 1.00 92.94 85 LYS A N 1
ATOM 646 C CA . LYS A 1 85 ? 5.749 -9.232 -3.257 1.00 92.94 85 LYS A CA 1
ATOM 647 C C . LYS A 1 85 ? 6.576 -9.140 -1.980 1.00 92.94 85 LYS A C 1
ATOM 649 O O . LYS A 1 85 ? 7.229 -8.125 -1.758 1.00 92.94 85 LYS A O 1
ATOM 654 N N . LYS A 1 86 ? 6.587 -10.190 -1.149 1.00 94.06 86 LYS A N 1
ATOM 655 C CA . LYS A 1 86 ? 7.325 -10.239 0.126 1.00 94.06 86 LYS A CA 1
ATOM 656 C C . LYS A 1 86 ? 7.010 -9.040 1.030 1.00 94.06 86 LYS A C 1
ATOM 658 O O . LYS A 1 86 ? 7.903 -8.473 1.654 1.00 94.06 86 LYS A O 1
ATOM 663 N N . VAL A 1 87 ? 5.733 -8.662 1.097 1.00 93.94 87 VAL A N 1
ATOM 664 C CA . VAL A 1 87 ? 5.254 -7.550 1.927 1.00 93.94 87 VAL A CA 1
ATOM 665 C C . VAL A 1 87 ? 5.610 -7.824 3.395 1.00 93.94 87 VAL A C 1
ATOM 667 O O . VAL A 1 87 ? 5.384 -8.940 3.889 1.00 93.94 87 VAL A O 1
ATOM 670 N N . PRO A 1 88 ? 6.161 -6.838 4.125 1.00 93.12 88 PRO A N 1
ATOM 671 C CA . PRO A 1 88 ? 6.672 -7.048 5.469 1.00 93.12 88 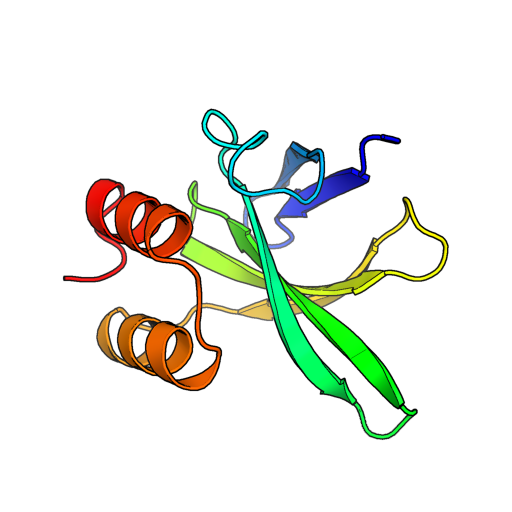PRO A CA 1
ATOM 672 C C . PRO A 1 88 ? 5.552 -7.450 6.426 1.00 93.12 88 PRO A C 1
ATOM 674 O O . PRO A 1 88 ? 4.380 -7.106 6.251 1.00 93.12 88 PRO A O 1
ATOM 677 N N . ALA A 1 89 ? 5.912 -8.187 7.479 1.00 93.56 89 ALA A N 1
ATOM 678 C CA . ALA A 1 89 ? 4.952 -8.658 8.476 1.00 93.56 89 ALA A CA 1
ATOM 679 C C . ALA A 1 89 ? 4.148 -7.510 9.112 1.00 93.56 89 ALA A C 1
ATOM 681 O O . ALA A 1 89 ? 2.965 -7.690 9.378 1.00 93.56 89 ALA A O 1
ATOM 682 N N . ILE A 1 90 ? 4.758 -6.332 9.282 1.00 93.56 90 ILE A N 1
ATOM 683 C CA . ILE A 1 90 ? 4.107 -5.139 9.841 1.00 93.56 90 ILE A CA 1
ATOM 684 C C . ILE A 1 90 ? 2.964 -4.662 8.933 1.00 93.56 90 ILE A C 1
ATOM 686 O O . ILE A 1 90 ? 1.840 -4.503 9.403 1.00 93.56 90 ILE A O 1
ATOM 690 N N . ALA A 1 91 ? 3.200 -4.527 7.624 1.00 93.44 91 ALA A N 1
ATOM 691 C CA . ALA A 1 91 ? 2.149 -4.157 6.672 1.00 93.44 91 ALA A CA 1
ATOM 692 C C . ALA A 1 91 ? 1.053 -5.233 6.589 1.00 93.44 91 ALA A C 1
ATOM 694 O O . ALA A 1 91 ? -0.134 -4.915 6.629 1.00 93.44 91 ALA A O 1
ATOM 695 N N . ARG A 1 92 ? 1.429 -6.521 6.571 1.00 94.12 92 ARG A N 1
ATOM 696 C CA . ARG A 1 92 ? 0.454 -7.628 6.599 1.00 94.12 92 ARG A CA 1
ATOM 697 C C . ARG A 1 92 ? -0.384 -7.641 7.878 1.00 94.12 92 ARG A C 1
ATOM 699 O O . ARG A 1 92 ? -1.563 -7.972 7.818 1.00 94.12 92 ARG A O 1
ATOM 706 N N . LYS A 1 93 ? 0.195 -7.267 9.022 1.00 93.62 93 LYS A N 1
ATOM 707 C CA . LYS A 1 93 ? -0.542 -7.109 10.279 1.00 93.62 93 LYS A CA 1
ATOM 708 C C . LYS A 1 93 ? -1.573 -5.985 10.165 1.00 93.62 93 LYS A C 1
ATOM 710 O O . LYS A 1 93 ? -2.735 -6.245 10.441 1.00 93.62 93 LYS A O 1
ATOM 715 N N . LYS A 1 94 ? -1.197 -4.808 9.640 1.00 93.50 94 LYS A N 1
ATOM 716 C CA . LYS A 1 94 ? -2.160 -3.718 9.377 1.00 93.50 94 LYS A CA 1
ATOM 717 C C . LYS A 1 94 ? -3.307 -4.191 8.475 1.00 93.50 94 LYS A C 1
ATOM 719 O O . LYS A 1 94 ? -4.466 -3.938 8.772 1.00 93.50 94 LYS A O 1
ATOM 724 N N . LEU A 1 95 ? -3.015 -4.942 7.412 1.00 94.25 95 LEU A N 1
ATOM 725 C CA . LEU A 1 95 ? -4.059 -5.494 6.537 1.00 94.25 95 LEU A CA 1
ATOM 726 C C . LEU A 1 95 ? -5.019 -6.453 7.265 1.00 94.25 95 LEU A C 1
ATOM 728 O O . LEU A 1 95 ? -6.216 -6.429 6.984 1.00 94.25 95 LEU A O 1
ATOM 732 N N . LYS A 1 96 ? -4.516 -7.275 8.196 1.00 94.31 96 LYS A N 1
ATOM 733 C CA . LYS A 1 96 ? -5.342 -8.154 9.044 1.00 94.31 96 LYS A CA 1
ATOM 734 C C . LYS A 1 96 ? -6.190 -7.361 10.034 1.00 94.31 96 LYS A C 1
ATOM 736 O O . LYS A 1 96 ? -7.375 -7.647 10.173 1.00 94.31 96 LYS A O 1
ATOM 741 N N . ASP A 1 97 ? -5.608 -6.350 10.677 1.00 93.31 97 ASP A N 1
ATOM 742 C CA . ASP A 1 97 ? -6.291 -5.508 11.668 1.00 93.31 97 ASP A CA 1
ATOM 743 C C . ASP A 1 97 ? -7.478 -4.753 11.037 1.00 93.31 97 ASP A C 1
ATOM 745 O O . ASP A 1 97 ? -8.536 -4.626 11.650 1.00 93.31 97 ASP A O 1
ATOM 749 N N . PHE A 1 98 ? -7.340 -4.341 9.772 1.00 92.81 98 PHE A N 1
ATOM 750 C CA . PHE A 1 98 ? -8.410 -3.735 8.968 1.00 92.81 98 PHE A CA 1
ATOM 751 C C . PHE A 1 98 ? -9.290 -4.755 8.215 1.00 92.81 98 PHE A C 1
ATOM 753 O O . PHE A 1 98 ? -10.145 -4.364 7.425 1.00 92.81 98 PHE A O 1
ATOM 760 N N . GLN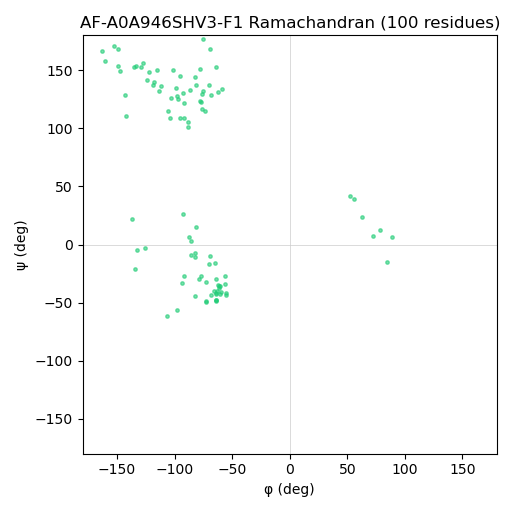 A 1 99 ? -9.108 -6.058 8.456 1.00 93.62 99 GLN A N 1
ATOM 761 C CA . GLN A 1 99 ? -9.904 -7.154 7.884 1.00 93.62 99 GLN A CA 1
ATOM 762 C C . GLN A 1 99 ? -9.842 -7.289 6.349 1.00 93.62 99 GLN A C 1
ATOM 764 O O . GLN A 1 99 ? -10.730 -7.889 5.743 1.00 93.62 99 GLN A O 1
ATOM 769 N N . TYR A 1 100 ? -8.782 -6.790 5.707 1.00 93.81 100 TYR A N 1
ATOM 770 C CA . TYR A 1 100 ? -8.579 -6.953 4.260 1.00 93.81 100 TYR A CA 1
ATOM 771 C C . TYR A 1 100 ? -8.045 -8.334 3.881 1.00 93.81 100 TYR A C 1
ATOM 773 O O . TYR A 1 100 ? -8.331 -8.828 2.794 1.00 93.81 100 TYR A O 1
ATOM 781 N N . ILE A 1 101 ? -7.280 -8.967 4.772 1.00 92.19 101 ILE A N 1
ATOM 782 C CA . ILE A 1 101 ? -6.783 -10.339 4.612 1.00 92.19 101 ILE A CA 1
ATOM 783 C C . ILE A 1 101 ? -7.008 -11.123 5.908 1.00 92.19 101 ILE A C 1
ATOM 785 O O . ILE A 1 101 ? -7.059 -10.534 6.988 1.00 92.19 101 ILE A O 1
ATOM 789 N N . LYS A 1 102 ? -7.134 -12.449 5.800 1.00 83.94 102 LYS A N 1
ATOM 790 C CA . LYS A 1 102 ? -7.309 -13.351 6.951 1.00 83.94 102 LYS A CA 1
ATOM 791 C C . LYS A 1 102 ? -5.969 -13.762 7.564 1.00 83.94 102 LYS A C 1
ATOM 793 O O . LYS A 1 102 ? -4.974 -13.981 6.837 1.00 83.94 102 LYS A O 1
#

Solvent-accessible surface area (backbone atoms only — not comparable to full-atom values): 6003 Å² total; per-residue (Å²): 132,73,63,27,63,46,65,37,88,85,78,68,56,66,52,73,36,68,80,36,73,88,80,27,65,89,50,60,50,50,68,43,72,66,48,65,49,98,86,69,47,62,31,30,34,38,37,29,68,84,80,56,34,37,32,36,27,32,70,78,74,82,43,50,68,48,77,76,50,69,48,67,64,56,42,67,57,44,49,49,48,36,59,77,53,63,55,51,69,68,62,53,46,53,36,38,78,70,65,52,28,132

Foldseek 3Di:
DDWAWDAAPVPGDIDTDPQDLVRCVVPQWHKAFQDQDPVRFTWIWIAGLVPQKTFTWTDDPPHDTDTDDIDHDQQVVVVVSCVVRVPDPSVVVSCVVSPRYD

Sequence (102 aa):
MSLIKVECQACGLSAEIENNIELDLETNFFMWSSHTDYSGSEVMALFCLSCGSINAVILDSGVDLKYILAYKLDGSDLAQWCVEKKVPAIARKKLKDFQYIK

Radius of gyration: 12.65 Å; Cα contacts (8 Å, |Δi|>4): 182; chains: 1; bounding box: 25×28×32 Å

pLDDT: mean 91.57, std 6.48, range [58.88, 97.25]

Secondary structure (DSSP, 8-state):
-PPEEEE-TTT--EEEE-S-TTT-TTSSEEEEEEEE-TTSPEEEEEEETTTTEEEEEEESSSS-EEEE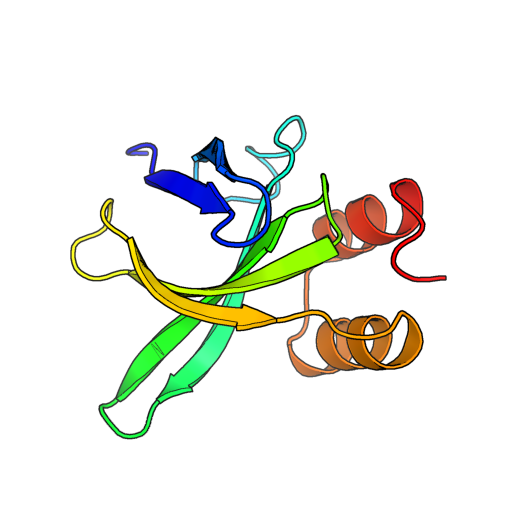EEE---HHHHHHHHHHTT--HHHHHHHHHTTS--

Nearest PDB structures (foldseek):
  3sc7-assembly1_X  TM=5.398E-01  e=1.032E+00  Aspergillus ficuum
  1y9m-assembly1_A  TM=5.160E-01  e=1.234E+00  Aspergillus awamori
  6cdg-assembly1_A  TM=4.596E-01  e=4.085E+00  Homo sapiens
  7u3e-assembly1_A  TM=4.477E-01  e=4.085E+00  Homo sapiens
  1e05-assembly1_L  TM=2.996E-01  e=2.246E+00  Homo sapiens

Mean predicted aligned error: 3.62 Å